Protein AF-A0A535PI55-F1 (afdb_monomer_lite)

Secondary structure (DSSP, 8-state):
-------S-EE-SSTTS--EE----S-TT-EEEEEEESSSS-EEEEEEE-TTS-EEEEEEESSSSSS-EEPPPPPP-

pLDDT: mean 83.13, std 14.15, range [39.28, 97.06]

Radius of gyration: 13.61 Å; chains: 1; bounding box: 46×16×31 Å

Structure (mmCIF, N/CA/C/O backbone):
data_AF-A0A535PI55-F1
#
_entry.id   AF-A0A535PI55-F1
#
loop_
_atom_site.group_PDB
_atom_site.id
_atom_site.type_symbol
_atom_site.label_atom_id
_atom_site.label_alt_id
_atom_site.label_comp_id
_atom_site.label_asym_id
_atom_site.label_entity_id
_atom_site.label_seq_id
_atom_site.pdbx_PDB_ins_code
_atom_site.Cartn_x
_atom_site.Cartn_y
_atom_site.Cartn_z
_atom_site.occupancy
_atom_site.B_iso_or_equiv
_atom_site.auth_seq_id
_atom_site.auth_comp_id
_atom_site.auth_asym_id
_atom_site.auth_atom_id
_atom_site.pdbx_PDB_model_num
ATOM 1 N N . MET A 1 1 ? -16.762 5.225 -20.323 1.00 39.28 1 MET A N 1
ATOM 2 C CA . MET A 1 1 ? -16.543 4.437 -19.095 1.00 39.28 1 MET A CA 1
ATOM 3 C C . MET A 1 1 ? -15.081 4.594 -18.759 1.00 39.28 1 MET A C 1
ATOM 5 O O . MET A 1 1 ? -14.246 4.061 -19.473 1.00 39.28 1 MET A O 1
ATOM 9 N N . SER A 1 2 ? -14.791 5.487 -17.825 1.00 42.62 2 SER A N 1
ATOM 10 C CA . SER A 1 2 ? -13.452 5.990 -17.529 1.00 42.62 2 SER A CA 1
ATOM 11 C C . SER A 1 2 ? -13.311 6.071 -16.017 1.00 42.62 2 SER A C 1
ATOM 13 O O . SER A 1 2 ? -13.538 7.131 -15.444 1.00 42.62 2 SER A O 1
ATOM 15 N N . ASP A 1 3 ? -13.022 4.946 -15.380 1.00 43.84 3 ASP A N 1
ATOM 16 C CA . ASP A 1 3 ? -12.694 4.911 -13.950 1.00 43.84 3 ASP A CA 1
ATOM 17 C C . ASP A 1 3 ? -11.848 3.705 -13.514 1.00 43.84 3 ASP A C 1
ATOM 19 O O . ASP A 1 3 ? -11.392 3.690 -12.381 1.00 43.84 3 ASP A O 1
ATOM 23 N N . LEU A 1 4 ? -11.476 2.769 -14.399 1.00 42.91 4 LEU A N 1
ATOM 24 C CA . LEU A 1 4 ? -10.524 1.695 -14.057 1.00 42.91 4 LEU A CA 1
ATOM 25 C C . LEU A 1 4 ? -9.054 2.163 -14.049 1.00 42.91 4 LEU A C 1
ATOM 27 O O . LEU A 1 4 ? -8.159 1.466 -14.519 1.00 42.91 4 LEU A O 1
ATOM 31 N N . SER A 1 5 ? -8.795 3.350 -13.498 1.00 48.44 5 SER A N 1
ATOM 32 C CA . SER A 1 5 ? -7.497 3.686 -12.901 1.00 48.44 5 SER A CA 1
ATOM 33 C C . SER A 1 5 ? -7.384 3.135 -11.470 1.00 48.44 5 SER A C 1
ATOM 35 O O . SER A 1 5 ? -6.564 3.612 -10.689 1.00 48.44 5 SER A O 1
ATOM 37 N N . ASP A 1 6 ? -8.226 2.163 -11.112 1.00 56.66 6 ASP A N 1
ATOM 38 C CA . ASP A 1 6 ? -8.158 1.405 -9.870 1.00 56.66 6 ASP A CA 1
ATOM 39 C C . ASP A 1 6 ? -6.888 0.551 -9.893 1.00 56.66 6 ASP A C 1
ATOM 41 O O . ASP A 1 6 ? -6.865 -0.530 -10.472 1.00 56.66 6 ASP A O 1
ATOM 45 N N . SER A 1 7 ? -5.799 1.100 -9.358 1.00 59.75 7 SER A N 1
ATOM 46 C CA . SER A 1 7 ? -4.924 0.549 -8.304 1.00 59.75 7 SER A CA 1
ATOM 47 C C . SER A 1 7 ? -4.759 -0.965 -8.057 1.00 59.75 7 SER A C 1
ATOM 49 O O . SER A 1 7 ? -3.823 -1.344 -7.359 1.00 59.75 7 SER A O 1
ATOM 51 N N . GLY A 1 8 ? -5.641 -1.844 -8.526 1.00 74.62 8 GLY A N 1
ATOM 52 C CA . GLY A 1 8 ? -5.630 -3.288 -8.299 1.00 74.62 8 GLY A CA 1
ATOM 53 C C . GLY A 1 8 ? -5.963 -3.714 -6.866 1.00 74.62 8 GLY A C 1
ATOM 54 O O . GLY A 1 8 ? -6.088 -4.910 -6.611 1.00 74.62 8 GLY A O 1
ATOM 55 N N . ILE A 1 9 ? -6.124 -2.772 -5.928 1.00 80.50 9 ILE A N 1
ATOM 56 C CA . ILE A 1 9 ? -6.346 -3.060 -4.507 1.00 80.50 9 ILE A CA 1
ATOM 57 C C . ILE A 1 9 ? -7.798 -2.759 -4.139 1.00 80.50 9 ILE A C 1
ATOM 59 O O . ILE A 1 9 ? -8.277 -1.634 -4.280 1.00 80.50 9 ILE A O 1
ATOM 63 N N . ALA A 1 10 ? -8.478 -3.761 -3.587 1.00 86.25 10 ALA A N 1
ATOM 64 C CA . ALA A 1 10 ? -9.794 -3.624 -2.981 1.00 86.25 10 ALA A CA 1
ATOM 65 C C . ALA A 1 10 ? -9.746 -4.033 -1.507 1.00 86.25 10 ALA A C 1
ATOM 67 O O . ALA A 1 10 ? -8.932 -4.863 -1.098 1.00 86.25 10 ALA A O 1
ATOM 68 N N . ARG A 1 11 ? -10.642 -3.459 -0.705 1.00 85.12 11 ARG A N 1
ATOM 69 C CA . ARG A 1 11 ? -10.740 -3.715 0.732 1.00 85.12 11 ARG A CA 1
ATOM 70 C C . ARG A 1 11 ? -12.176 -4.021 1.139 1.00 85.12 11 ARG A C 1
ATOM 72 O O . ARG A 1 11 ? -13.127 -3.483 0.581 1.00 85.12 11 ARG A O 1
ATOM 79 N N . THR A 1 12 ? -12.301 -4.852 2.166 1.00 89.06 12 THR A N 1
ATOM 80 C CA . THR A 1 12 ? -13.543 -5.164 2.879 1.00 89.06 12 THR A CA 1
ATOM 81 C C . THR A 1 12 ? -13.424 -4.745 4.349 1.00 89.06 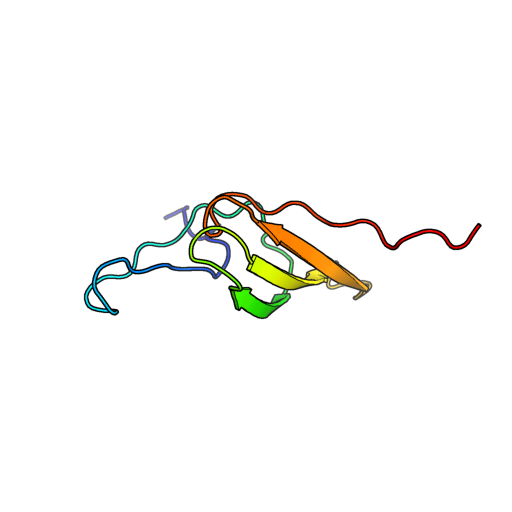12 THR A C 1
ATOM 83 O O . THR A 1 12 ? -12.326 -4.707 4.913 1.00 89.06 12 THR A O 1
ATOM 86 N N . THR A 1 13 ? -14.555 -4.430 4.978 1.00 90.62 13 THR A N 1
ATOM 87 C CA . THR A 1 13 ? -14.679 -4.210 6.432 1.00 90.62 13 THR A CA 1
ATOM 88 C C . THR A 1 13 ? -15.686 -5.157 7.084 1.00 90.62 13 THR A C 1
ATOM 90 O O . THR A 1 13 ? -15.922 -5.075 8.286 1.00 90.62 13 THR A O 1
ATOM 93 N N . ASP A 1 14 ? -16.255 -6.081 6.312 1.00 94.38 14 ASP A N 1
ATOM 94 C CA . ASP A 1 14 ? -17.336 -6.980 6.711 1.00 94.38 14 ASP A CA 1
ATOM 95 C C . ASP A 1 14 ? -16.985 -8.449 6.431 1.00 94.38 14 ASP A C 1
ATOM 97 O O . ASP A 1 14 ? -17.812 -9.243 5.987 1.00 94.38 14 ASP A O 1
ATOM 101 N N . ALA A 1 15 ? -15.725 -8.807 6.700 1.00 92.88 15 ALA A N 1
ATOM 102 C CA . ALA A 1 15 ? -15.184 -10.159 6.540 1.00 92.88 15 ALA A CA 1
ATOM 103 C C . ALA A 1 15 ? -15.326 -10.739 5.115 1.00 92.88 15 ALA A C 1
ATOM 105 O O . ALA A 1 15 ? -15.427 -11.952 4.941 1.00 92.88 15 ALA A O 1
ATOM 106 N N . GLY A 1 16 ? -15.294 -9.879 4.094 1.00 93.38 16 GLY A N 1
ATOM 107 C CA . GLY A 1 16 ? -15.352 -10.271 2.685 1.00 93.38 16 GLY A CA 1
ATOM 108 C C . GLY A 1 16 ? -16.755 -10.305 2.087 1.00 93.38 16 GLY A C 1
ATOM 109 O O . GLY A 1 16 ? -16.894 -10.768 0.956 1.00 93.38 16 GLY A O 1
ATOM 110 N N . GLY A 1 17 ? -17.772 -9.817 2.807 1.00 97.00 17 GLY A N 1
ATOM 111 C CA . GLY A 1 17 ? -19.139 -9.692 2.294 1.00 97.00 17 GLY A CA 1
ATOM 112 C C . GLY A 1 17 ? -19.250 -8.678 1.154 1.00 97.00 17 GLY A C 1
ATOM 113 O O . GLY A 1 17 ? -19.862 -8.969 0.127 1.00 97.00 17 GLY A O 1
ATOM 114 N N . HIS A 1 18 ? -18.600 -7.523 1.300 1.00 92.31 18 HIS A N 1
ATOM 115 C CA . HIS A 1 18 ? -18.524 -6.479 0.284 1.00 92.31 18 HIS A CA 1
ATOM 116 C C . HIS A 1 18 ? -17.090 -5.971 0.125 1.00 92.31 18 HIS A C 1
ATOM 118 O O . HIS A 1 18 ? -16.336 -5.828 1.091 1.00 92.31 18 HIS A O 1
ATOM 124 N N . TRP A 1 19 ? -16.732 -5.658 -1.120 1.00 90.06 19 TRP A N 1
ATOM 125 C CA . TRP A 1 19 ? -15.424 -5.136 -1.501 1.00 90.06 19 TRP A CA 1
ATOM 126 C C . TRP A 1 19 ? -15.585 -3.761 -2.141 1.00 90.06 19 TRP A C 1
ATOM 128 O O . TRP A 1 19 ? -16.388 -3.591 -3.056 1.00 90.06 19 TRP A O 1
ATOM 138 N N . GLY A 1 20 ? -14.815 -2.789 -1.663 1.00 88.75 20 GLY A N 1
ATOM 139 C CA . GLY A 1 20 ? -14.669 -1.480 -2.288 1.00 88.75 20 GLY A CA 1
ATOM 140 C C . GLY A 1 20 ? -13.272 -1.336 -2.876 1.00 88.75 20 GLY A C 1
ATOM 141 O O . GLY A 1 20 ? -12.290 -1.637 -2.193 1.00 88.75 20 GLY A O 1
ATOM 142 N N . ALA A 1 21 ? -13.177 -0.882 -4.126 1.00 85.00 21 ALA A N 1
ATOM 143 C CA . ALA A 1 21 ? -11.900 -0.482 -4.704 1.00 85.00 21 ALA A CA 1
ATOM 144 C C . ALA A 1 21 ? -11.313 0.675 -3.885 1.00 85.00 21 ALA A C 1
ATOM 146 O O . ALA A 1 21 ? -12.030 1.604 -3.500 1.00 85.00 21 ALA A O 1
ATOM 147 N N . LEU A 1 22 ? -10.019 0.599 -3.576 1.00 81.31 22 LEU A N 1
ATOM 148 C CA . LEU A 1 22 ? -9.328 1.697 -2.920 1.00 81.31 22 LEU A CA 1
ATOM 149 C C . LEU A 1 22 ? -8.784 2.653 -3.981 1.00 81.31 22 LEU A C 1
ATOM 151 O O . LEU A 1 22 ? -8.104 2.198 -4.906 1.00 81.31 22 LEU A O 1
ATOM 155 N N . PRO A 1 23 ? -8.992 3.972 -3.830 1.00 71.06 23 PRO A N 1
ATOM 156 C CA . PRO A 1 23 ? -8.305 4.952 -4.655 1.00 71.06 23 PRO A CA 1
ATOM 157 C C . PRO A 1 23 ? -6.827 4.917 -4.267 1.00 71.06 23 PRO A C 1
ATOM 159 O O . PRO A 1 23 ? -6.436 5.588 -3.325 1.00 71.06 23 PRO A O 1
ATOM 162 N N . SER A 1 24 ? -6.006 4.087 -4.913 1.00 68.25 24 SER A N 1
ATOM 163 C CA . SER A 1 24 ? -4.598 3.973 -4.522 1.00 68.25 24 SER A CA 1
ATOM 164 C C . SER A 1 24 ? -3.735 4.911 -5.346 1.00 68.25 24 SER A C 1
ATOM 166 O O . SER A 1 24 ? -3.886 5.005 -6.563 1.00 68.25 24 SER A O 1
ATOM 168 N N . SER A 1 25 ? -2.744 5.504 -4.693 1.00 72.75 25 SER A N 1
ATOM 169 C CA . SER A 1 25 ? -1.668 6.251 -5.342 1.00 72.75 25 SER A CA 1
ATOM 170 C C . SER A 1 25 ? -0.572 5.370 -5.960 1.00 72.75 25 SER A C 1
ATOM 172 O O . SER A 1 25 ? 0.470 5.901 -6.349 1.00 72.75 25 SER A O 1
ATOM 174 N N . LEU A 1 26 ? -0.750 4.042 -6.034 1.00 78.25 26 LEU A N 1
ATOM 175 C CA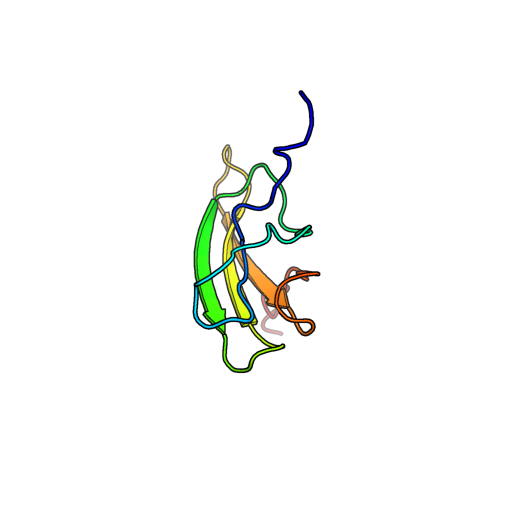 . LEU A 1 26 ? 0.166 3.190 -6.791 1.00 78.25 26 LEU A CA 1
ATOM 176 C C . LEU A 1 26 ? 0.041 3.526 -8.285 1.00 78.25 26 LEU A C 1
ATOM 178 O O . LEU A 1 26 ? -1.081 3.641 -8.785 1.00 78.25 26 LEU A O 1
ATOM 182 N N . PRO A 1 27 ? 1.156 3.720 -9.008 1.00 7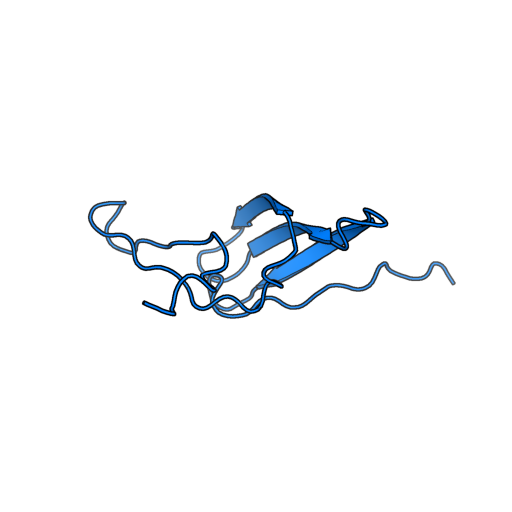2.00 27 PRO A N 1
ATOM 183 C CA . PRO A 1 27 ? 1.082 4.073 -10.417 1.00 72.00 27 PRO A CA 1
ATOM 184 C C . PRO A 1 27 ? 0.418 2.955 -11.230 1.00 72.00 27 PRO A C 1
ATOM 186 O O . PRO A 1 27 ? 0.735 1.779 -11.078 1.00 72.00 27 PRO A O 1
ATOM 189 N N . SER A 1 28 ? -0.489 3.324 -12.133 1.00 67.88 28 SER A N 1
ATOM 190 C CA . SER A 1 28 ? -1.302 2.379 -12.916 1.00 67.88 28 SER A CA 1
ATOM 191 C C . SER A 1 28 ? -0.520 1.546 -13.938 1.00 67.88 28 SER A C 1
ATOM 193 O O . SER A 1 28 ? -1.060 0.596 -14.497 1.00 67.88 28 SER A O 1
ATOM 195 N N . SER A 1 29 ? 0.739 1.896 -14.207 1.00 67.00 29 SER A N 1
ATOM 196 C CA . SER A 1 29 ? 1.640 1.155 -15.097 1.00 67.00 29 SER A CA 1
ATOM 197 C C . SER A 1 29 ? 2.414 0.033 -14.406 1.00 67.00 29 SER A C 1
ATOM 199 O O . SER A 1 29 ? 3.237 -0.613 -15.055 1.00 67.00 29 SER A O 1
ATOM 201 N N . ASP A 1 30 ? 2.211 -0.153 -13.106 1.00 75.06 30 ASP A N 1
ATOM 202 C CA . ASP A 1 30 ? 3.073 -0.981 -12.277 1.00 75.06 30 ASP A CA 1
ATOM 203 C C . ASP A 1 30 ? 2.383 -2.291 -11.868 1.00 75.06 30 ASP A C 1
ATOM 205 O O . ASP A 1 30 ? 1.157 -2.381 -11.794 1.00 75.06 30 ASP A O 1
ATOM 209 N N . TYR A 1 31 ? 3.180 -3.328 -11.598 1.00 85.94 31 TYR A N 1
ATOM 210 C CA . TYR A 1 31 ? 2.679 -4.645 -11.198 1.00 85.94 31 TYR A CA 1
ATOM 211 C C . TYR A 1 31 ? 2.905 -4.877 -9.707 1.00 85.94 31 TYR A C 1
ATOM 213 O O . TYR A 1 31 ? 4.048 -4.937 -9.251 1.00 85.94 31 TYR A O 1
ATOM 221 N N . ILE A 1 32 ? 1.820 -5.052 -8.954 1.00 87.81 32 ILE A N 1
ATOM 222 C CA . ILE A 1 32 ? 1.873 -5.416 -7.535 1.00 87.81 32 ILE A CA 1
ATOM 223 C C . ILE A 1 32 ? 2.195 -6.909 -7.430 1.00 87.81 32 ILE A C 1
ATOM 225 O O . ILE A 1 32 ? 1.442 -7.743 -7.929 1.00 87.81 32 ILE A O 1
ATOM 229 N N . LEU A 1 33 ? 3.313 -7.245 -6.785 1.00 89.75 33 LEU A N 1
ATOM 230 C CA . LEU A 1 33 ? 3.732 -8.631 -6.562 1.00 89.75 33 LEU A CA 1
ATOM 231 C C . LEU A 1 33 ? 3.123 -9.204 -5.287 1.00 89.75 33 LEU A C 1
ATOM 233 O O . LEU A 1 33 ? 2.618 -10.323 -5.278 1.00 89.75 33 LEU A O 1
ATOM 237 N N . THR A 1 34 ? 3.184 -8.430 -4.207 1.00 91.38 34 THR A N 1
ATOM 238 C CA . THR A 1 34 ? 2.640 -8.808 -2.907 1.00 91.38 34 THR A CA 1
ATOM 239 C C . THR A 1 34 ? 2.237 -7.571 -2.119 1.00 91.38 34 THR A C 1
ATOM 241 O O . THR A 1 34 ? 2.787 -6.485 -2.318 1.00 91.38 34 THR A O 1
ATOM 244 N N . VAL A 1 35 ? 1.274 -7.758 -1.219 1.00 91.56 35 VAL A N 1
ATOM 245 C CA . VAL A 1 35 ? 0.856 -6.776 -0.223 1.00 91.56 35 VAL A CA 1
ATOM 246 C C . VAL A 1 35 ? 0.731 -7.487 1.117 1.00 91.56 35 VAL A C 1
ATOM 248 O O . VAL A 1 35 ? -0.003 -8.468 1.230 1.00 91.56 35 VAL A O 1
ATOM 251 N N . GLU A 1 36 ? 1.415 -6.978 2.137 1.00 95.12 36 GLU A N 1
ATOM 252 C CA . GLU A 1 36 ? 1.388 -7.539 3.487 1.00 95.12 36 GLU A CA 1
ATOM 253 C C . GLU A 1 36 ? 0.976 -6.477 4.507 1.00 95.12 36 GLU A C 1
ATOM 255 O O . GLU A 1 36 ? 1.616 -5.430 4.640 1.00 95.12 36 GLU A O 1
ATOM 260 N N . PHE A 1 37 ? -0.105 -6.760 5.237 1.00 93.19 37 PHE A N 1
ATOM 261 C CA . PHE A 1 37 ? -0.628 -5.910 6.303 1.00 93.19 37 PHE A CA 1
ATOM 262 C C . PHE A 1 37 ? -0.108 -6.390 7.658 1.00 93.19 37 PHE A C 1
ATOM 264 O O . PHE A 1 37 ? -0.399 -7.505 8.085 1.00 93.19 37 PHE A O 1
ATOM 271 N N . GLN A 1 38 ? 0.612 -5.516 8.361 1.00 97.06 38 GLN A N 1
ATOM 272 C CA . GLN A 1 38 ? 1.014 -5.749 9.751 1.00 97.06 38 GLN A CA 1
ATOM 273 C C . GLN A 1 38 ? -0.102 -5.348 10.723 1.00 97.06 38 GLN A C 1
ATOM 275 O O . GLN A 1 38 ? -0.292 -5.972 11.766 1.00 97.06 38 GLN A O 1
ATOM 280 N N . THR A 1 39 ? -0.835 -4.287 10.391 1.00 95.81 39 THR A N 1
ATOM 281 C CA . THR A 1 39 ? -2.038 -3.837 11.100 1.00 95.81 39 THR A CA 1
ATOM 282 C C . THR A 1 39 ? -3.103 -3.465 10.075 1.00 95.81 39 THR A C 1
ATOM 284 O O . THR A 1 39 ? -2.823 -3.447 8.881 1.00 95.81 39 THR A O 1
ATOM 287 N N . VAL A 1 40 ? -4.321 -3.133 10.515 1.00 91.88 40 VAL A N 1
ATOM 288 C CA . VAL A 1 40 ? -5.386 -2.675 9.600 1.00 91.88 40 VAL A CA 1
ATOM 289 C C . VAL A 1 40 ? -5.004 -1.408 8.821 1.00 91.88 40 VAL A C 1
ATOM 291 O O . VAL A 1 40 ? -5.480 -1.216 7.704 1.00 91.88 40 VAL A O 1
ATOM 294 N N . ASP A 1 41 ? -4.115 -0.584 9.381 1.00 94.69 41 ASP A N 1
ATOM 295 C CA . ASP A 1 41 ? -3.709 0.688 8.785 1.00 94.69 41 ASP A CA 1
ATOM 296 C C . ASP A 1 41 ? -2.329 0.618 8.121 1.00 94.69 41 ASP A C 1
ATOM 298 O O . ASP A 1 41 ? -2.066 1.343 7.167 1.00 94.69 41 ASP A O 1
ATOM 302 N N . THR A 1 42 ? -1.422 -0.233 8.613 1.00 96.75 42 THR A N 1
ATOM 303 C CA . THR A 1 42 ? -0.029 -0.278 8.146 1.00 96.75 42 THR A CA 1
ATOM 304 C C . THR A 1 42 ? 0.255 -1.523 7.320 1.00 96.75 42 THR A C 1
ATOM 306 O O . THR A 1 42 ? 0.144 -2.648 7.814 1.00 96.75 42 THR A O 1
ATOM 309 N N . ALA A 1 43 ? 0.704 -1.301 6.084 1.00 94.94 43 ALA A N 1
ATOM 310 C CA . ALA A 1 43 ? 1.086 -2.354 5.153 1.00 94.94 43 ALA A CA 1
ATOM 311 C C . ALA A 1 43 ? 2.243 -1.934 4.246 1.00 94.94 43 ALA A C 1
ATOM 313 O O . ALA A 1 43 ? 2.543 -0.744 4.091 1.00 94.94 43 ALA A O 1
ATOM 314 N N . TRP A 1 44 ? 2.854 -2.934 3.620 1.00 95.50 44 TRP A N 1
ATOM 315 C CA . TRP A 1 44 ? 3.871 -2.769 2.591 1.00 95.50 44 TRP A CA 1
ATOM 316 C C . TRP A 1 44 ? 3.467 -3.498 1.318 1.00 95.50 44 TRP A C 1
ATOM 318 O O . TRP A 1 44 ? 2.793 -4.525 1.373 1.00 95.50 44 TRP A O 1
ATOM 328 N N . ALA A 1 45 ? 3.883 -2.950 0.181 1.00 92.75 45 ALA A N 1
ATOM 329 C CA . ALA A 1 45 ? 3.669 -3.546 -1.126 1.00 92.75 45 ALA A 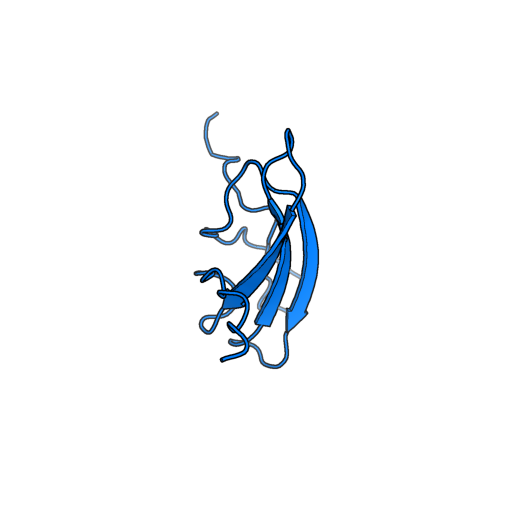CA 1
ATOM 330 C C . ALA A 1 45 ? 4.983 -3.589 -1.902 1.00 92.75 45 ALA A C 1
ATOM 332 O O . ALA A 1 45 ? 5.688 -2.579 -2.002 1.00 92.75 45 ALA A O 1
ATOM 333 N N . GLU A 1 46 ? 5.289 -4.752 -2.465 1.00 92.81 46 GLU A N 1
ATOM 334 C CA . GLU A 1 46 ? 6.369 -4.909 -3.432 1.00 92.81 46 GLU A CA 1
ATOM 335 C C . GLU A 1 46 ? 5.801 -4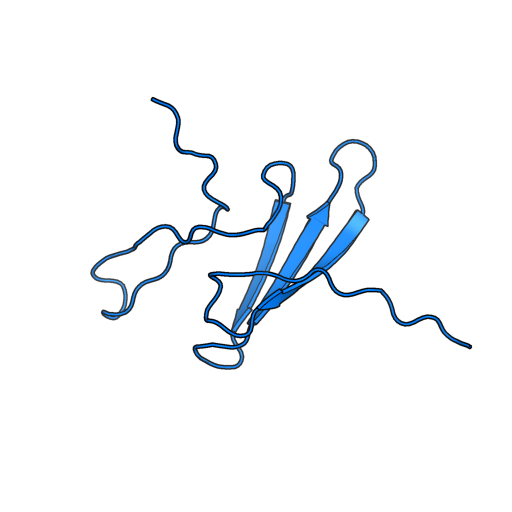.740 -4.833 1.00 92.81 46 GLU A C 1
ATOM 337 O O . GLU A 1 46 ? 4.836 -5.406 -5.219 1.00 92.81 46 GLU A O 1
ATOM 342 N N . VAL A 1 47 ? 6.394 -3.826 -5.592 1.00 90.06 47 VAL A N 1
ATOM 343 C CA . VAL A 1 47 ? 5.862 -3.394 -6.878 1.00 90.06 47 VAL A CA 1
ATOM 344 C C . VAL A 1 47 ? 6.978 -3.398 -7.915 1.00 90.06 47 VAL A C 1
ATOM 346 O O . VAL A 1 47 ? 8.046 -2.825 -7.687 1.00 90.06 47 VAL A O 1
ATOM 349 N N . ILE A 1 48 ? 6.734 -4.022 -9.068 1.00 89.25 48 ILE A N 1
ATOM 350 C CA . ILE A 1 48 ? 7.571 -3.838 -10.256 1.00 89.25 48 ILE A CA 1
ATOM 351 C C . ILE A 1 48 ? 7.129 -2.549 -10.934 1.00 89.25 48 ILE A C 1
ATOM 353 O O . ILE A 1 48 ? 6.018 -2.467 -11.458 1.00 89.25 48 ILE A O 1
ATOM 357 N N . VAL A 1 49 ? 8.021 -1.565 -10.945 1.00 86.81 49 VAL A N 1
ATOM 358 C CA . VAL A 1 49 ? 7.815 -0.271 -11.599 1.00 86.81 49 VAL A CA 1
ATOM 359 C C . VAL A 1 49 ? 8.548 -0.228 -12.936 1.00 86.81 49 VAL A C 1
ATOM 361 O O . VAL A 1 49 ? 9.578 -0.884 -13.096 1.00 86.81 49 VAL A O 1
ATOM 364 N N . ASN A 1 50 ? 8.048 0.590 -13.870 1.00 84.88 50 ASN A N 1
ATOM 365 C CA . ASN A 1 50 ? 8.622 0.796 -15.208 1.00 84.88 50 ASN A CA 1
ATOM 366 C C . ASN A 1 50 ? 8.727 -0.499 -16.036 1.00 84.88 50 ASN A C 1
ATOM 368 O O . ASN A 1 50 ? 9.751 -1.171 -16.063 1.00 84.88 50 ASN A O 1
ATOM 372 N N . VAL A 1 51 ? 7.683 -0.807 -16.805 1.00 76.19 51 VAL A N 1
ATOM 373 C CA . VAL A 1 51 ? 7.617 -2.034 -17.623 1.00 76.19 51 VAL A CA 1
ATOM 374 C C . VAL A 1 51 ? 8.750 -2.145 -18.655 1.00 76.19 51 VAL A C 1
ATOM 376 O O . VAL A 1 51 ? 9.175 -3.250 -18.981 1.00 76.19 51 VAL A O 1
ATOM 379 N N . ALA A 1 52 ? 9.267 -1.020 -19.162 1.00 85.50 52 ALA A N 1
ATOM 380 C CA . ALA A 1 52 ? 10.361 -1.025 -20.135 1.00 85.50 52 ALA A CA 1
ATOM 381 C C . ALA A 1 52 ? 11.725 -1.333 -19.492 1.00 85.50 52 ALA A C 1
ATOM 383 O O . ALA A 1 52 ? 12.583 -1.932 -20.136 1.00 85.50 52 ALA A O 1
ATOM 384 N N . HIS A 1 53 ? 11.919 -0.932 -18.233 1.00 85.31 53 HIS A N 1
ATOM 385 C CA . HIS A 1 53 ? 13.119 -1.199 -17.436 1.00 85.31 53 HIS A CA 1
ATOM 386 C C . HIS A 1 53 ? 12.698 -1.614 -16.021 1.00 85.31 53 HIS A C 1
ATOM 388 O O . HIS A 1 53 ? 12.729 -0.777 -15.111 1.00 85.31 53 HIS A O 1
ATOM 394 N N . PRO A 1 54 ? 12.273 -2.879 -15.843 1.00 87.06 54 PRO A N 1
ATOM 395 C CA . PRO A 1 54 ? 11.666 -3.337 -14.603 1.00 87.06 54 PRO A CA 1
ATOM 396 C C . PRO A 1 54 ? 12.590 -3.113 -13.412 1.00 87.06 54 PRO A C 1
ATOM 398 O O . PRO A 1 54 ? 13.730 -3.582 -13.397 1.00 87.06 54 PRO A O 1
ATOM 401 N N . ALA A 1 55 ? 12.085 -2.420 -12.399 1.00 88.19 55 ALA A N 1
ATOM 402 C CA . ALA A 1 55 ? 12.770 -2.241 -11.129 1.00 88.19 55 ALA A CA 1
ATOM 403 C C . ALA A 1 55 ? 11.833 -2.597 -9.978 1.00 88.19 55 ALA A C 1
ATOM 405 O O . ALA A 1 55 ? 10.634 -2.327 -10.038 1.00 88.19 55 ALA A O 1
ATOM 406 N N . LEU A 1 56 ? 12.386 -3.171 -8.911 1.00 89.75 56 LEU A N 1
ATOM 407 C CA . LEU A 1 56 ? 11.626 -3.415 -7.692 1.00 89.75 56 LEU A CA 1
ATOM 408 C C . LEU A 1 56 ? 11.552 -2.125 -6.869 1.00 89.75 56 LEU A C 1
ATOM 410 O O . LEU A 1 56 ? 12.566 -1.464 -6.629 1.00 89.75 56 LEU A O 1
ATOM 414 N N . ALA A 1 57 ? 10.354 -1.773 -6.423 1.00 91.06 57 ALA A N 1
ATOM 415 C CA . ALA A 1 57 ? 10.113 -0.686 -5.494 1.00 91.06 57 ALA A CA 1
ATOM 416 C C . ALA A 1 57 ? 9.278 -1.182 -4.314 1.00 91.06 57 ALA A C 1
ATOM 418 O O . ALA A 1 57 ? 8.346 -1.967 -4.476 1.00 91.06 57 ALA A O 1
ATOM 419 N N . LEU A 1 58 ? 9.612 -0.680 -3.127 1.00 92.75 58 LEU A N 1
ATOM 420 C CA . LEU A 1 58 ? 8.850 -0.928 -1.915 1.00 92.75 58 LEU A CA 1
ATOM 421 C C . LEU A 1 58 ? 7.974 0.288 -1.625 1.00 92.75 58 LEU A C 1
ATOM 423 O O . LEU A 1 58 ? 8.459 1.421 -1.609 1.00 92.75 58 LEU A O 1
ATOM 427 N N . TYR A 1 59 ? 6.695 0.053 -1.373 1.00 93.38 59 TYR A N 1
ATOM 428 C CA . TYR A 1 59 ? 5.744 1.075 -0.956 1.00 93.38 59 TYR A CA 1
ATOM 429 C C . TYR A 1 59 ? 5.242 0.777 0.450 1.00 93.38 59 TYR A C 1
ATOM 431 O O . TYR A 1 59 ? 5.174 -0.379 0.862 1.00 93.38 59 TYR A O 1
ATOM 439 N N . ARG A 1 60 ? 4.868 1.828 1.182 1.00 95.00 60 ARG A N 1
ATOM 440 C CA . ARG A 1 60 ? 4.246 1.733 2.505 1.00 95.00 60 ARG A CA 1
ATOM 441 C C . ARG A 1 60 ? 2.968 2.556 2.562 1.00 95.00 60 ARG A C 1
ATOM 443 O O . ARG A 1 60 ? 2.944 3.683 2.070 1.00 95.00 60 ARG A O 1
ATOM 450 N N . THR A 1 61 ? 1.959 2.021 3.232 1.00 94.25 61 THR A N 1
ATOM 451 C CA . THR A 1 61 ? 0.765 2.750 3.670 1.00 94.25 61 THR A CA 1
ATOM 452 C C . THR A 1 61 ? 0.698 2.783 5.197 1.00 94.25 61 THR A C 1
ATOM 454 O O . THR A 1 61 ? 1.263 1.922 5.878 1.00 94.25 61 THR A O 1
ATOM 457 N N . THR A 1 62 ? 0.029 3.801 5.730 1.00 96.94 62 THR A N 1
ATOM 458 C CA . THR A 1 62 ? -0.312 3.933 7.155 1.00 96.94 62 THR A CA 1
ATOM 459 C C . THR A 1 62 ? -1.782 4.314 7.357 1.00 96.94 62 THR A C 1
ATOM 461 O O . THR A 1 62 ? -2.144 4.781 8.432 1.00 96.94 62 THR A O 1
ATOM 464 N N . ASP A 1 63 ? -2.611 4.164 6.321 1.00 93.75 63 ASP A N 1
ATOM 465 C CA . ASP A 1 63 ? -4.045 4.477 6.318 1.00 93.75 63 ASP A CA 1
ATOM 466 C C . ASP A 1 63 ? -4.894 3.380 5.651 1.00 93.75 63 ASP A C 1
ATOM 468 O O . ASP A 1 63 ? -5.977 3.626 5.116 1.00 93.75 63 ASP A O 1
ATOM 472 N N . GLY A 1 64 ? -4.402 2.142 5.686 1.00 91.75 64 GLY A N 1
ATOM 473 C CA . GLY A 1 64 ? -5.144 0.973 5.225 1.00 91.75 64 GLY A CA 1
ATOM 474 C C . GLY A 1 64 ? -5.188 0.833 3.705 1.00 91.75 64 GLY A C 1
ATOM 475 O O . GLY A 1 64 ? -6.134 0.250 3.176 1.00 91.75 64 GLY A O 1
ATOM 476 N N . GLY A 1 65 ? -4.178 1.364 3.009 1.00 90.38 65 GLY A N 1
ATOM 477 C CA . GLY A 1 65 ? -4.000 1.229 1.564 1.00 90.38 65 GLY A CA 1
ATOM 478 C C . GLY A 1 65 ? -4.657 2.326 0.731 1.00 90.38 65 GLY A C 1
ATOM 479 O O . GLY A 1 65 ? -4.685 2.195 -0.493 1.00 90.38 65 GLY A O 1
ATOM 480 N N . VAL A 1 66 ? -5.171 3.385 1.367 1.00 89.00 66 VAL A N 1
ATOM 481 C CA . VAL A 1 66 ? -5.725 4.551 0.664 1.00 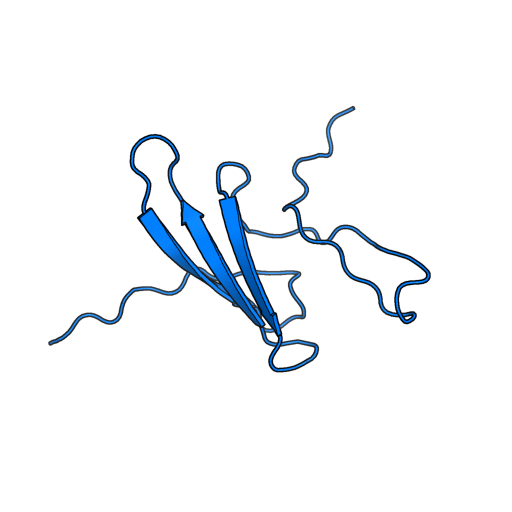89.00 66 VAL A CA 1
ATOM 482 C C . VAL A 1 66 ? -4.583 5.341 0.024 1.00 89.00 66 VAL A C 1
ATOM 484 O O . VAL A 1 66 ? -4.617 5.626 -1.167 1.00 89.00 66 VAL A O 1
ATOM 487 N N . HIS A 1 67 ? -3.509 5.606 0.767 1.00 89.88 67 HIS A N 1
ATOM 488 C CA . HIS A 1 67 ? -2.314 6.246 0.228 1.00 89.88 67 HIS A CA 1
ATOM 489 C C . HIS A 1 67 ? -1.080 5.360 0.406 1.00 89.88 67 HIS A C 1
ATOM 491 O O . HIS A 1 67 ? -0.818 4.802 1.474 1.00 89.88 67 HIS A O 1
ATOM 497 N N . TRP A 1 68 ? -0.283 5.272 -0.659 1.00 91.75 68 TRP A N 1
ATOM 498 C CA . TRP A 1 68 ? 0.979 4.543 -0.713 1.00 91.75 68 TRP A CA 1
ATOM 499 C C . TRP A 1 68 ? 2.136 5.498 -0.984 1.00 91.75 68 TRP A C 1
ATOM 501 O O . TRP A 1 68 ? 2.137 6.243 -1.965 1.00 91.75 68 TRP A O 1
ATOM 511 N N . THR A 1 69 ? 3.151 5.441 -0.128 1.00 92.81 69 THR A N 1
ATOM 512 C CA . THR A 1 69 ? 4.396 6.202 -0.265 1.00 92.81 69 THR A CA 1
ATOM 513 C C . THR A 1 69 ? 5.511 5.281 -0.735 1.00 92.81 69 THR A C 1
ATOM 515 O O . THR A 1 69 ? 5.780 4.264 -0.094 1.00 92.81 69 THR A O 1
ATOM 518 N N . ARG A 1 70 ? 6.190 5.644 -1.830 1.00 92.38 70 ARG A N 1
ATOM 519 C CA . ARG A 1 70 ? 7.379 4.924 -2.301 1.00 92.38 70 ARG A CA 1
ATOM 520 C C . ARG A 1 70 ? 8.525 5.131 -1.317 1.00 92.38 70 ARG A C 1
ATOM 522 O O . ARG A 1 70 ? 8.904 6.267 -1.036 1.00 92.38 70 ARG A O 1
ATOM 529 N N . LEU A 1 71 ? 9.095 4.041 -0.821 1.00 92.31 71 LEU A N 1
ATOM 530 C CA . LEU A 1 71 ? 10.268 4.079 0.037 1.00 92.31 71 LEU A CA 1
ATOM 531 C C . LEU A 1 71 ? 11.534 4.146 -0.820 1.00 92.31 71 LEU A C 1
ATOM 533 O O . LEU A 1 71 ? 11.675 3.443 -1.823 1.00 92.31 71 LEU A O 1
ATOM 537 N N . GLY A 1 72 ? 12.459 5.020 -0.427 1.00 85.25 72 GLY A N 1
ATOM 538 C CA . GLY A 1 72 ? 13.806 5.022 -0.984 1.00 85.25 72 GLY A CA 1
ATOM 539 C C . GLY A 1 72 ? 14.581 3.801 -0.498 1.00 85.25 72 GLY A C 1
ATOM 540 O O . GLY A 1 72 ? 14.401 3.358 0.637 1.00 85.25 72 GLY A O 1
ATOM 541 N N . VAL A 1 73 ? 15.468 3.278 -1.342 1.00 75.69 73 VAL A N 1
ATOM 542 C CA . VAL A 1 73 ? 16.500 2.356 -0.864 1.00 75.69 73 VAL A CA 1
ATOM 543 C C . VAL A 1 73 ? 17.424 3.131 0.079 1.00 75.69 73 VAL A C 1
ATOM 545 O O . VAL A 1 73 ? 17.875 4.219 -0.294 1.00 75.69 73 VAL A O 1
ATOM 548 N N . PRO A 1 74 ? 17.691 2.636 1.301 1.00 71.50 74 PRO A N 1
ATOM 549 C CA . PRO A 1 74 ? 18.674 3.264 2.168 1.00 71.50 74 PRO A CA 1
ATOM 550 C C . PRO A 1 74 ? 20.011 3.336 1.429 1.00 71.50 74 PRO A C 1
ATOM 552 O O . PRO A 1 74 ? 20.513 2.319 0.952 1.00 71.50 74 PRO A O 1
ATOM 555 N N . SER A 1 75 ? 20.587 4.530 1.313 1.00 69.94 75 SER A N 1
ATOM 556 C CA . SER A 1 75 ? 21.973 4.655 0.879 1.00 69.94 75 SER A CA 1
ATOM 557 C C . SER A 1 75 ? 22.862 4.125 1.997 1.00 69.94 75 SER A C 1
ATOM 559 O O . SER A 1 75 ? 22.770 4.602 3.131 1.00 69.94 75 SER A O 1
ATOM 561 N N . VAL A 1 76 ? 23.717 3.155 1.686 1.00 68.50 76 VAL A N 1
ATOM 562 C CA . VAL A 1 76 ? 24.847 2.844 2.565 1.00 68.50 76 VAL A CA 1
ATOM 563 C C . VAL A 1 76 ? 25.784 4.065 2.530 1.00 68.50 76 VAL A C 1
ATOM 565 O O . VAL A 1 76 ? 26.069 4.526 1.422 1.00 68.50 76 VAL A O 1
ATOM 568 N N . PRO A 1 77 ? 26.179 4.635 3.687 1.00 65.69 77 PRO A N 1
ATOM 569 C CA . PRO A 1 77 ? 27.122 5.753 3.751 1.00 65.69 77 PRO A CA 1
ATOM 570 C C . PRO A 1 77 ? 28.482 5.444 3.121 1.00 65.69 77 PRO A C 1
ATOM 572 O O . PRO A 1 77 ? 28.908 4.267 3.186 1.00 65.69 77 PRO A O 1
#

Sequence (77 aa):
MSDLSDSGIARTTDAGGHWGALPSSLPSSDYILTVEFQTVDTAWAEVIVNVAHPALALYRTTDGGVHWTRLGVPSVP

Foldseek 3Di:
DPDPLQPPDWDDPPVPPDIDGACEPDGSQKAWPDKDDPDQFWIKTWIFPDPVDTDTWIWIGRGRRNYIDTDDDDDDD